Protein AF-E9PSH9-F1 (afdb_monomer_lite)

InterPro domains:
  IPR027197 Equilibrative nucleobase transporter 1 [PTHR20765] (4-119)

Radius of gyration: 20.64 Å; chains: 1; bounding box: 52×28×63 Å

Foldseek 3Di:
DPDPPVVVVVVVVVVVVVLVCLLVCCLVVLVVVVVVCLVVCPPVVLVPPPPPPDDDDDPPPSPPVSVVVSVVVSVVSVVVVVVVVVVLVVCCVPPNPVVSVVVSVVVSVVVVVCVVPSD

Structure (mmCIF, N/CA/C/O backbone):
data_AF-E9PSH9-F1
#
_entry.id   AF-E9PSH9-F1
#
loop_
_atom_site.group_PDB
_atom_site.id
_atom_site.type_symbol
_atom_site.label_atom_id
_atom_site.label_alt_id
_atom_site.label_comp_id
_atom_site.label_asym_id
_atom_site.label_entity_id
_atom_site.label_seq_id
_atom_site.pdbx_PDB_ins_code
_atom_site.Cartn_x
_atom_site.Cartn_y
_atom_site.Cartn_z
_atom_site.occupancy
_atom_site.B_iso_or_equiv
_atom_site.auth_seq_id
_atom_site.auth_comp_id
_atom_site.auth_asym_id
_atom_site.auth_atom_id
_atom_site.pdbx_PDB_model_num
ATOM 1 N N . MET A 1 1 ? -26.196 -9.164 29.842 1.00 44.44 1 MET A N 1
ATOM 2 C CA . MET A 1 1 ? -25.888 -9.629 28.469 1.00 44.44 1 MET A CA 1
ATOM 3 C C . MET A 1 1 ? -24.386 -9.474 28.214 1.00 44.44 1 MET A C 1
ATOM 5 O O . MET A 1 1 ? -23.973 -8.525 27.568 1.00 44.44 1 MET A O 1
ATOM 9 N N . ALA A 1 2 ? -23.557 -10.349 28.793 1.00 46.88 2 ALA A N 1
ATOM 10 C CA . ALA A 1 2 ? -22.099 -10.170 28.895 1.00 46.88 2 ALA A CA 1
ATOM 11 C C . ALA A 1 2 ? -21.308 -11.360 28.307 1.00 46.88 2 ALA A C 1
ATOM 13 O O . ALA A 1 2 ? -20.332 -11.806 28.895 1.00 46.88 2 ALA A O 1
ATOM 14 N N . GLY A 1 3 ? -21.758 -11.907 27.168 1.00 51.12 3 GLY A N 1
ATOM 15 C CA . GLY A 1 3 ? -21.178 -13.125 26.571 1.00 51.12 3 GLY A CA 1
ATOM 16 C C . GLY A 1 3 ? -20.708 -13.021 25.113 1.00 51.12 3 GLY A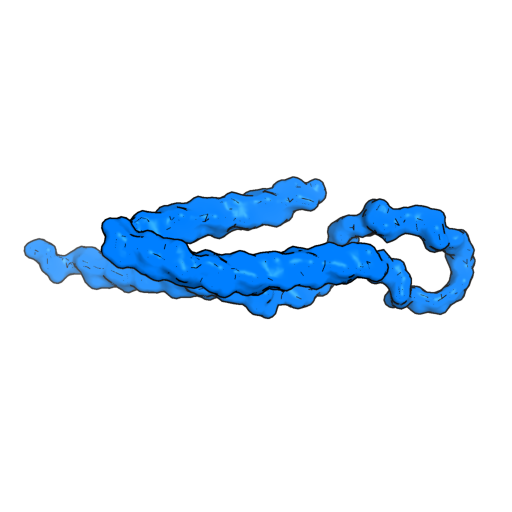 C 1
ATOM 17 O O . GLY A 1 3 ? -20.132 -13.975 24.611 1.00 51.12 3 GLY A O 1
ATOM 18 N N . GLN A 1 4 ? -20.925 -11.896 24.418 1.00 52.00 4 GLN A N 1
ATOM 19 C CA . GLN A 1 4 ? -20.646 -11.762 22.971 1.00 52.00 4 GLN A CA 1
ATOM 20 C C . GLN A 1 4 ? -19.549 -10.742 22.609 1.00 52.00 4 GLN A C 1
ATOM 22 O O . GLN A 1 4 ? -19.175 -10.637 21.445 1.00 52.00 4 GLN A O 1
ATOM 27 N N . GLY A 1 5 ? -18.995 -10.007 23.580 1.00 57.19 5 GLY A N 1
ATOM 28 C CA . GLY A 1 5 ? -18.010 -8.948 23.309 1.00 57.19 5 GLY A CA 1
ATOM 29 C C . GLY A 1 5 ? -16.591 -9.449 23.011 1.00 57.19 5 GLY A C 1
ATOM 30 O O . GLY A 1 5 ? -15.884 -8.840 22.216 1.00 57.19 5 GLY A O 1
ATOM 31 N N . LEU A 1 6 ? -16.177 -10.571 23.610 1.00 65.31 6 LEU A N 1
ATOM 32 C CA . LEU A 1 6 ? -14.823 -11.123 23.480 1.00 65.31 6 LEU A CA 1
ATOM 33 C C . LEU A 1 6 ? -14.473 -11.616 22.056 1.00 65.31 6 LEU A C 1
ATOM 35 O O . LEU A 1 6 ? -13.426 -11.209 21.554 1.00 65.31 6 LEU A O 1
ATOM 39 N N . PRO A 1 7 ? -15.311 -12.421 21.362 1.00 72.50 7 PRO A N 1
ATOM 40 C CA . PRO A 1 7 ? -14.979 -12.882 20.011 1.00 72.50 7 PRO A CA 1
ATOM 41 C C . PRO A 1 7 ? -14.947 -11.731 19.001 1.00 72.50 7 PRO A C 1
ATOM 43 O O . PRO A 1 7 ? -14.108 -11.733 18.106 1.00 72.50 7 PRO A O 1
ATOM 46 N N . LEU A 1 8 ? -15.802 -10.715 19.169 1.00 74.12 8 LEU A N 1
ATOM 47 C CA . LEU A 1 8 ? -15.816 -9.535 18.305 1.00 74.12 8 LEU A CA 1
ATOM 48 C C . LEU A 1 8 ? -14.551 -8.684 18.493 1.00 74.12 8 LEU A C 1
ATOM 50 O O . LEU A 1 8 ? -13.996 -8.195 17.511 1.00 74.12 8 LEU A O 1
ATOM 54 N N . HIS A 1 9 ? -14.070 -8.544 19.734 1.00 74.12 9 HIS A N 1
ATOM 55 C CA . HIS A 1 9 ? -12.829 -7.827 20.044 1.00 74.12 9 HIS A CA 1
ATOM 56 C C . HIS A 1 9 ? -11.602 -8.545 19.469 1.00 74.12 9 HIS A C 1
ATOM 58 O O . HIS A 1 9 ? -10.738 -7.923 18.857 1.00 74.12 9 HIS A O 1
ATOM 64 N N . VAL A 1 10 ? -11.551 -9.873 19.610 1.00 82.12 10 VAL A N 1
ATOM 65 C CA . VAL A 1 10 ? -10.491 -10.700 19.019 1.00 82.12 10 VAL A CA 1
ATOM 66 C C . VAL A 1 10 ? -10.545 -10.634 17.494 1.00 82.12 10 VAL A C 1
ATOM 68 O O . VAL A 1 10 ? -9.512 -10.442 16.861 1.00 82.12 10 VAL A O 1
ATOM 71 N N . ALA A 1 11 ? -11.734 -10.700 16.890 1.00 79.50 11 ALA A N 1
ATOM 72 C CA . ALA A 1 11 ? -11.896 -10.547 15.447 1.00 79.50 11 ALA A CA 1
ATOM 73 C C . ALA A 1 11 ? -11.435 -9.165 14.960 1.00 79.50 11 ALA A C 1
ATOM 75 O O . ALA A 1 11 ? -10.764 -9.077 13.933 1.00 79.50 11 ALA A O 1
ATOM 76 N N . THR A 1 12 ? -11.727 -8.088 15.700 1.00 79.19 12 THR A N 1
ATOM 77 C CA . THR A 1 12 ? -11.253 -6.735 15.353 1.00 79.19 12 THR A CA 1
ATOM 78 C C . THR A 1 12 ? -9.743 -6.580 15.512 1.00 79.19 12 THR A C 1
ATOM 80 O O . THR A 1 12 ? -9.145 -5.866 14.707 1.00 79.19 12 THR A O 1
ATOM 83 N N . LEU A 1 13 ? -9.122 -7.252 16.487 1.00 81.06 13 LEU A N 1
ATOM 84 C CA . LEU A 1 13 ? -7.665 -7.289 16.638 1.00 81.06 13 LEU A CA 1
ATOM 85 C C . LEU A 1 13 ? -6.997 -8.083 15.512 1.00 81.06 13 LEU A C 1
ATOM 87 O O . LEU A 1 13 ? -6.066 -7.581 14.894 1.00 81.06 13 LEU A O 1
ATOM 91 N N . LEU A 1 14 ? -7.497 -9.283 15.205 1.00 82.44 14 LEU A N 1
ATOM 92 C CA . LEU A 1 14 ? -6.956 -10.140 14.145 1.00 82.44 14 LEU A CA 1
ATOM 93 C C . LEU A 1 14 ? -7.036 -9.469 12.776 1.00 82.44 14 LEU A C 1
ATOM 95 O O . LEU A 1 14 ? -6.068 -9.483 12.023 1.00 82.44 14 LEU A O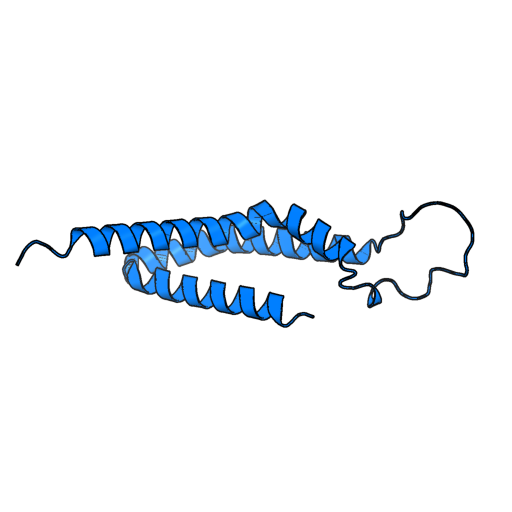 1
ATOM 99 N N . THR A 1 15 ? -8.172 -8.845 12.472 1.00 79.75 15 THR A N 1
ATOM 100 C CA . THR A 1 15 ? -8.343 -8.095 11.222 1.00 79.75 15 THR A CA 1
ATOM 101 C C . THR A 1 15 ? -7.390 -6.901 11.153 1.00 79.75 15 THR A C 1
ATOM 103 O O . THR A 1 15 ? -6.746 -6.731 10.128 1.00 79.75 15 THR A O 1
ATOM 106 N N . GLY A 1 16 ? -7.193 -6.153 12.246 1.00 77.75 16 GLY A N 1
ATOM 107 C CA . GLY A 1 16 ? -6.214 -5.058 12.280 1.00 77.75 16 GLY A CA 1
ATOM 108 C C . GLY A 1 16 ? -4.768 -5.535 12.108 1.00 77.75 16 GLY A C 1
ATOM 109 O O . GLY A 1 16 ? -3.975 -4.895 11.426 1.00 77.75 16 GLY A O 1
ATOM 110 N N . LEU A 1 17 ? -4.430 -6.692 12.681 1.00 81.38 17 LEU A N 1
ATOM 111 C CA . LEU A 1 17 ? -3.102 -7.291 12.568 1.00 81.38 17 LEU A CA 1
ATOM 112 C C . LEU A 1 17 ? -2.827 -7.776 11.137 1.00 81.38 17 LEU A C 1
ATOM 114 O O . LEU A 1 17 ? -1.739 -7.550 10.613 1.00 81.38 17 LEU A O 1
ATOM 118 N N . LEU A 1 18 ? -3.831 -8.374 10.487 1.00 80.19 18 LEU A N 1
ATOM 119 C CA . LEU A 1 18 ? -3.792 -8.740 9.068 1.00 80.19 18 LEU A CA 1
ATOM 120 C C . LEU A 1 18 ? -3.661 -7.515 8.159 1.00 80.19 18 LEU A C 1
ATOM 122 O O . LEU A 1 18 ? -2.872 -7.549 7.221 1.00 80.19 18 LEU A O 1
ATOM 126 N N . GLU A 1 19 ? -4.381 -6.429 8.448 1.00 73.50 19 GLU A N 1
ATOM 127 C CA . GLU A 1 19 ? -4.258 -5.166 7.711 1.00 73.50 19 GLU A CA 1
ATOM 128 C C . GLU A 1 19 ? -2.828 -4.611 7.825 1.00 73.50 19 GLU A C 1
ATOM 130 O O . GLU A 1 19 ? -2.189 -4.333 6.810 1.00 73.50 19 GLU A O 1
ATOM 135 N N . CYS A 1 20 ? -2.273 -4.537 9.041 1.00 76.62 20 CYS A N 1
ATOM 136 C CA . CYS A 1 20 ? -0.887 -4.115 9.271 1.00 76.62 20 CYS A CA 1
ATOM 137 C C . CYS A 1 20 ? 0.130 -5.000 8.537 1.00 76.62 20 CYS A C 1
ATOM 139 O O . CYS A 1 20 ? 1.055 -4.482 7.909 1.00 76.62 20 CYS A O 1
ATOM 141 N N . LEU A 1 21 ? -0.047 -6.324 8.594 1.00 81.50 21 LEU A N 1
ATOM 142 C CA . LEU A 1 21 ? 0.796 -7.282 7.881 1.00 81.50 21 LEU A CA 1
ATOM 143 C C . LEU A 1 21 ? 0.686 -7.122 6.364 1.00 81.50 21 LEU A C 1
ATOM 145 O O . LEU A 1 21 ? 1.694 -7.247 5.681 1.00 81.50 21 LEU A O 1
ATOM 149 N N . GLY A 1 22 ? -0.499 -6.814 5.836 1.00 75.62 22 GLY A N 1
ATOM 150 C CA . GLY A 1 22 ? -0.710 -6.560 4.413 1.00 75.62 22 GLY A CA 1
ATOM 151 C C . GLY A 1 22 ? 0.039 -5.319 3.930 1.00 75.62 22 GLY A C 1
ATOM 152 O O . GLY A 1 22 ? 0.789 -5.399 2.959 1.00 75.62 22 GLY A O 1
ATOM 153 N N . PHE A 1 23 ? -0.098 -4.185 4.624 1.00 72.00 23 PHE A N 1
ATOM 154 C CA . PHE A 1 23 ? 0.590 -2.945 4.236 1.00 72.00 23 PHE A CA 1
ATOM 155 C C . PHE A 1 23 ? 2.108 -3.047 4.372 1.00 72.00 23 PHE A C 1
ATOM 157 O O . PHE A 1 23 ? 2.842 -2.695 3.447 1.00 72.00 23 PHE A O 1
ATOM 164 N N . ALA A 1 24 ? 2.584 -3.560 5.509 1.00 75.81 24 ALA A N 1
ATOM 165 C CA . ALA A 1 24 ? 4.010 -3.750 5.735 1.00 75.81 24 ALA A CA 1
ATOM 166 C C . ALA A 1 24 ? 4.576 -4.818 4.789 1.00 75.81 24 ALA A C 1
ATOM 168 O O . ALA A 1 24 ? 5.630 -4.623 4.190 1.00 75.81 24 ALA A O 1
ATOM 169 N N . GLY A 1 25 ? 3.857 -5.925 4.604 1.00 80.50 25 GLY A N 1
ATOM 170 C CA . GLY A 1 25 ? 4.265 -7.043 3.760 1.00 80.50 25 GLY A CA 1
ATOM 171 C C . GLY A 1 25 ? 4.425 -6.663 2.292 1.00 80.50 25 GLY A C 1
ATOM 172 O O . GLY A 1 25 ? 5.369 -7.123 1.662 1.00 80.50 25 GLY A O 1
ATOM 173 N N . VAL A 1 26 ? 3.581 -5.780 1.752 1.00 76.69 26 VAL A N 1
ATOM 174 C CA . VAL A 1 26 ? 3.721 -5.307 0.363 1.00 76.69 26 VAL A CA 1
ATOM 175 C C . VAL A 1 26 ? 4.926 -4.376 0.200 1.00 76.69 26 VAL A C 1
ATOM 177 O O . VAL A 1 26 ? 5.663 -4.513 -0.771 1.00 76.69 26 VAL A O 1
ATOM 180 N N . LEU A 1 27 ? 5.176 -3.469 1.152 1.00 73.81 27 LEU A N 1
ATOM 181 C CA . LEU A 1 27 ? 6.331 -2.561 1.100 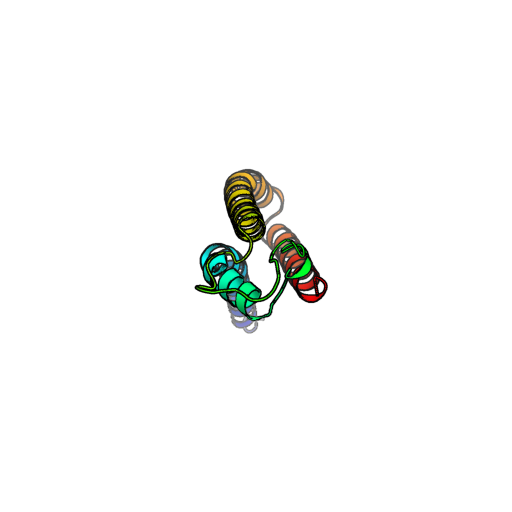1.00 73.81 27 LEU A CA 1
ATOM 182 C C . LEU A 1 27 ? 7.662 -3.302 1.294 1.00 73.81 27 LEU A C 1
ATOM 184 O O . LEU A 1 27 ? 8.584 -3.137 0.498 1.00 73.81 27 LEU A O 1
ATOM 188 N N . PHE A 1 28 ? 7.767 -4.135 2.333 1.00 78.12 28 PHE A N 1
ATOM 189 C CA . PHE A 1 28 ? 8.993 -4.880 2.638 1.00 78.12 28 PHE A CA 1
ATOM 190 C C . PHE A 1 28 ? 9.190 -6.102 1.729 1.00 78.12 28 PHE A C 1
ATOM 192 O O . PHE A 1 28 ? 10.324 -6.500 1.477 1.00 78.12 28 PHE A O 1
ATOM 199 N N . GLY A 1 29 ? 8.105 -6.688 1.215 1.00 81.19 29 GLY A N 1
ATOM 200 C CA . GLY A 1 29 ? 8.118 -7.812 0.275 1.00 81.19 29 GLY A CA 1
ATOM 201 C C . GLY A 1 29 ? 8.204 -7.406 -1.199 1.00 81.19 29 GLY A C 1
ATOM 202 O O . GLY A 1 29 ? 8.386 -8.277 -2.051 1.00 81.19 29 GLY A O 1
ATOM 203 N N . TRP A 1 30 ? 8.141 -6.106 -1.513 1.00 81.94 30 TRP A N 1
ATOM 204 C CA . TRP A 1 30 ? 8.303 -5.554 -2.863 1.00 81.94 30 TRP A CA 1
ATOM 205 C C . TRP A 1 30 ? 9.469 -6.153 -3.673 1.00 81.94 30 TRP A C 1
ATOM 207 O O . TRP A 1 30 ? 9.225 -6.570 -4.806 1.00 81.94 30 TRP A O 1
ATOM 217 N N . PRO A 1 31 ? 10.708 -6.290 -3.144 1.00 77.06 31 PRO A N 1
ATOM 218 C CA . PRO A 1 31 ? 11.811 -6.871 -3.918 1.00 77.06 31 PRO A CA 1
ATOM 219 C C . PRO A 1 31 ? 11.552 -8.319 -4.360 1.00 77.06 31 PRO A C 1
ATOM 221 O O . PRO A 1 31 ? 12.020 -8.724 -5.421 1.00 77.06 31 PRO A O 1
ATOM 224 N N . SER A 1 32 ? 10.780 -9.093 -3.587 1.00 78.75 32 SER A N 1
ATOM 225 C CA . SER A 1 32 ? 10.383 -10.455 -3.976 1.00 78.75 32 SER A CA 1
ATOM 226 C C . SER A 1 32 ? 9.276 -10.447 -5.035 1.00 78.75 32 SER A C 1
ATOM 228 O O . SER A 1 32 ? 9.303 -11.271 -5.945 1.00 78.75 32 SER A O 1
ATOM 230 N N . LEU A 1 33 ? 8.334 -9.497 -4.964 1.00 71.69 33 LEU A N 1
ATOM 231 C CA . LEU A 1 33 ? 7.273 -9.339 -5.968 1.00 71.69 33 LEU A CA 1
ATOM 232 C C . LEU A 1 33 ? 7.836 -8.939 -7.339 1.00 71.69 33 LEU A C 1
ATOM 234 O O . LEU A 1 33 ? 7.441 -9.500 -8.355 1.00 71.69 33 LEU A O 1
ATOM 238 N N . VAL A 1 34 ? 8.800 -8.013 -7.366 1.00 70.44 34 VAL A N 1
ATOM 239 C CA . VAL A 1 34 ? 9.476 -7.574 -8.599 1.00 70.44 34 VAL A CA 1
ATOM 240 C C . VAL A 1 34 ? 10.221 -8.725 -9.272 1.00 70.44 34 VAL A C 1
ATOM 242 O O . VAL A 1 34 ? 10.209 -8.834 -10.495 1.00 70.44 34 VAL A O 1
ATOM 245 N N . PHE A 1 35 ? 10.824 -9.623 -8.489 1.00 66.81 35 PHE A N 1
ATOM 246 C CA . PHE A 1 35 ? 11.466 -10.822 -9.025 1.00 66.81 35 PHE A CA 1
ATOM 247 C C . PHE A 1 35 ? 10.463 -11.756 -9.719 1.00 66.81 35 PHE A C 1
ATOM 249 O O . PHE A 1 35 ? 10.758 -12.297 -10.782 1.00 66.81 35 PHE A O 1
ATOM 256 N N . VAL A 1 36 ? 9.259 -11.915 -9.160 1.00 70.44 36 VAL A N 1
ATOM 257 C CA . VAL A 1 36 ? 8.180 -12.689 -9.796 1.00 70.44 36 VAL A CA 1
ATOM 258 C C . VAL A 1 36 ? 7.662 -11.983 -11.051 1.00 70.44 36 VAL A C 1
ATOM 260 O O . VAL A 1 36 ? 7.531 -12.638 -12.077 1.00 70.44 36 VAL A O 1
ATOM 263 N N . PHE A 1 37 ? 7.458 -10.661 -11.024 1.00 65.69 37 PHE A N 1
ATOM 264 C CA . PHE A 1 37 ? 7.033 -9.904 -12.212 1.00 65.69 37 PHE A CA 1
ATOM 265 C C . PHE A 1 37 ? 8.050 -9.949 -13.357 1.00 65.69 37 PHE A C 1
ATOM 267 O O . PHE A 1 37 ? 7.649 -9.981 -14.517 1.00 65.69 37 PHE A O 1
ATOM 274 N N . LYS A 1 38 ? 9.354 -10.006 -13.051 1.00 60.34 38 LYS A N 1
ATOM 275 C CA . LYS A 1 38 ? 10.396 -10.247 -14.060 1.00 60.34 38 LYS A CA 1
ATOM 276 C C . LYS A 1 38 ? 10.323 -11.652 -14.664 1.00 60.34 38 LYS A C 1
ATOM 278 O O . LYS A 1 38 ? 10.552 -11.797 -15.857 1.00 60.34 38 LYS A O 1
ATOM 283 N N . ASN A 1 39 ? 9.995 -12.672 -13.867 1.00 58.62 39 ASN A N 1
ATOM 284 C CA . ASN A 1 39 ? 9.850 -14.049 -14.357 1.00 58.62 39 ASN A CA 1
ATOM 285 C C . ASN A 1 39 ? 8.548 -14.279 -15.148 1.00 58.62 39 ASN A C 1
ATOM 287 O O . ASN A 1 39 ? 8.537 -15.107 -16.052 1.00 58.62 39 ASN A O 1
ATOM 291 N N . GLU A 1 40 ? 7.475 -13.552 -14.822 1.00 60.28 40 GLU A N 1
ATOM 292 C CA . GLU A 1 40 ? 6.170 -13.576 -15.514 1.00 60.28 40 GLU A CA 1
ATOM 293 C C . GLU A 1 40 ? 6.106 -12.622 -16.723 1.00 60.28 40 GLU A C 1
ATOM 295 O O . GLU A 1 40 ? 5.042 -12.428 -17.302 1.00 60.28 40 GLU A O 1
ATOM 300 N N . ASP A 1 41 ? 7.238 -12.040 -17.140 1.00 56.75 41 ASP A N 1
ATOM 301 C CA . ASP A 1 41 ? 7.356 -11.284 -18.397 1.00 56.75 41 ASP A CA 1
ATOM 302 C C . ASP A 1 41 ? 6.569 -9.959 -18.466 1.00 56.75 41 ASP A C 1
ATOM 304 O O . ASP A 1 41 ? 6.386 -9.350 -19.524 1.00 56.75 41 ASP A O 1
ATOM 308 N N . TYR A 1 42 ? 6.138 -9.466 -17.309 1.00 49.62 42 TYR A N 1
ATOM 309 C CA . TYR A 1 42 ? 5.419 -8.210 -17.166 1.00 49.62 42 TYR A CA 1
ATOM 310 C C . TYR A 1 42 ? 6.320 -7.031 -17.575 1.00 49.62 42 TYR A C 1
ATOM 312 O O . TYR A 1 42 ? 7.345 -6.783 -16.939 1.00 49.62 42 TYR A O 1
ATOM 320 N N . PHE A 1 43 ? 5.933 -6.276 -18.613 1.00 50.88 43 PHE A N 1
ATOM 321 C CA . PHE A 1 43 ? 6.716 -5.210 -19.276 1.00 50.88 43 PHE A CA 1
ATOM 322 C C . PHE A 1 43 ? 7.822 -5.647 -20.259 1.00 50.88 43 PHE A C 1
ATOM 324 O O . PHE A 1 43 ? 8.765 -4.877 -20.481 1.00 50.88 43 PHE A O 1
ATOM 331 N N . LYS A 1 44 ? 7.709 -6.800 -20.936 1.00 51.16 44 LYS A N 1
ATOM 332 C CA . LYS A 1 44 ? 8.596 -7.087 -22.085 1.00 51.16 44 LYS A CA 1
ATOM 333 C C . LYS A 1 44 ? 8.545 -6.014 -23.187 1.00 51.16 44 LYS A C 1
ATOM 335 O O . LYS A 1 44 ? 9.563 -5.768 -23.823 1.00 51.16 44 LYS A O 1
ATOM 340 N N . ASP A 1 45 ? 7.421 -5.310 -23.345 1.00 50.25 45 ASP A N 1
ATOM 341 C CA . ASP A 1 45 ? 7.248 -4.223 -24.325 1.00 50.25 45 ASP A CA 1
ATOM 342 C C . ASP A 1 45 ? 8.127 -2.977 -24.091 1.00 50.25 45 ASP A C 1
ATOM 344 O O . ASP A 1 45 ? 8.347 -2.205 -25.022 1.00 50.25 45 ASP A O 1
ATOM 348 N N . LEU A 1 46 ? 8.660 -2.750 -22.878 1.00 50.16 46 LEU A N 1
ATOM 349 C CA . LEU A 1 46 ? 9.639 -1.667 -22.6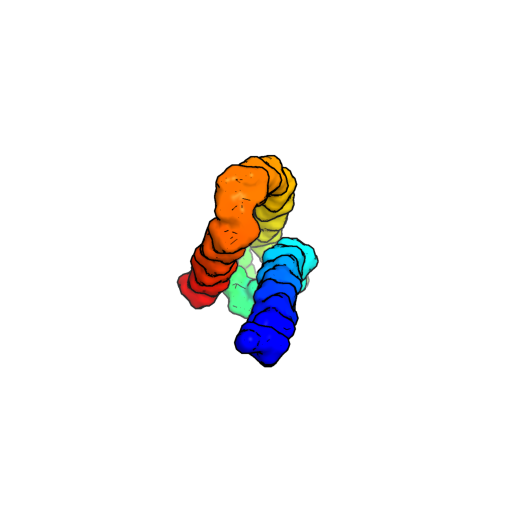56 1.00 50.16 46 LEU A CA 1
ATOM 350 C C . LEU A 1 46 ? 11.061 -2.058 -23.071 1.00 50.16 46 LEU A C 1
ATOM 352 O O . LEU A 1 46 ? 11.917 -1.180 -23.210 1.00 50.16 46 LEU A O 1
ATOM 356 N N . CYS A 1 47 ? 11.316 -3.349 -23.286 1.00 53.84 47 CYS A N 1
ATOM 357 C CA . CYS A 1 47 ? 12.530 -3.819 -23.926 1.00 53.84 47 CYS A CA 1
ATOM 358 C C . CYS A 1 47 ? 12.296 -3.736 -25.438 1.00 53.84 47 CYS A C 1
ATOM 360 O O . CYS A 1 47 ? 11.853 -4.686 -26.079 1.00 53.84 47 CYS A O 1
ATOM 362 N N . GLY A 1 48 ? 12.499 -2.541 -25.997 1.00 46.19 48 GLY A N 1
ATOM 363 C CA . GLY A 1 48 ? 12.334 -2.313 -27.429 1.00 46.19 48 GLY A CA 1
ATOM 364 C C . GLY A 1 48 ? 13.181 -3.284 -28.275 1.00 46.19 48 GLY A C 1
ATOM 365 O O . GLY A 1 48 ? 14.181 -3.817 -27.787 1.00 46.19 48 GLY A O 1
ATOM 366 N N . PRO A 1 49 ? 12.826 -3.492 -29.557 1.00 48.31 49 PRO A N 1
ATOM 367 C CA . PRO A 1 49 ? 13.533 -4.358 -30.510 1.00 48.31 49 PRO A CA 1
ATOM 368 C C . PRO A 1 49 ? 14.943 -3.860 -30.909 1.00 48.31 49 PRO A C 1
ATOM 370 O O . PRO A 1 49 ? 15.384 -4.070 -32.034 1.00 48.31 49 PRO A O 1
ATOM 373 N N . ASP A 1 50 ? 15.679 -3.229 -29.994 1.00 45.16 50 ASP A N 1
ATOM 374 C CA . ASP A 1 50 ? 17.098 -2.893 -30.150 1.00 45.16 50 ASP A CA 1
ATOM 375 C C . ASP A 1 50 ? 18.020 -4.041 -29.692 1.00 45.16 50 ASP A C 1
ATOM 377 O O . ASP A 1 50 ? 19.247 -3.946 -29.776 1.00 45.16 50 ASP A O 1
ATOM 381 N N . ALA A 1 51 ? 17.448 -5.176 -29.273 1.00 47.69 51 ALA A N 1
ATOM 382 C CA . ALA A 1 51 ? 18.143 -6.455 -29.292 1.00 47.69 51 ALA A CA 1
ATOM 383 C C . ALA A 1 51 ? 18.199 -6.956 -30.745 1.00 47.69 51 ALA A C 1
ATOM 385 O O . ALA A 1 51 ? 17.353 -7.725 -31.203 1.00 47.69 51 ALA A O 1
ATOM 386 N N . GLY A 1 52 ? 19.205 -6.474 -31.480 1.00 39.56 52 GLY A N 1
ATOM 387 C CA . GLY A 1 52 ? 19.584 -7.011 -32.783 1.00 39.56 52 GLY A CA 1
ATOM 388 C C . GLY A 1 52 ? 19.693 -8.547 -32.772 1.00 39.56 52 GLY A C 1
ATOM 389 O O . GLY A 1 52 ? 19.849 -9.168 -31.716 1.00 39.56 52 GLY A O 1
ATOM 390 N N . PRO A 1 53 ? 19.589 -9.181 -33.950 1.00 46.19 53 PRO A N 1
ATOM 391 C CA . PRO A 1 53 ? 19.349 -10.609 -34.068 1.00 46.19 53 PRO A CA 1
ATOM 392 C C . PRO A 1 53 ? 20.470 -11.414 -33.404 1.00 46.19 53 PRO A C 1
ATOM 394 O O . PRO A 1 53 ? 21.629 -11.301 -33.785 1.00 46.19 53 PRO A O 1
ATOM 397 N N . ILE A 1 54 ? 20.077 -12.236 -32.426 1.00 60.38 54 ILE A N 1
ATOM 398 C CA . ILE A 1 54 ? 20.657 -13.540 -32.071 1.00 60.38 54 ILE A CA 1
ATOM 399 C C . ILE A 1 54 ? 22.184 -13.594 -32.245 1.00 60.38 54 ILE A C 1
ATOM 401 O O . ILE A 1 54 ? 22.697 -14.090 -33.247 1.00 60.38 54 ILE A O 1
ATOM 405 N N . GLY A 1 55 ? 22.926 -13.106 -31.252 1.00 42.94 55 GLY A N 1
ATOM 406 C CA . GLY A 1 55 ? 24.382 -13.091 -31.338 1.00 42.94 55 GLY A CA 1
ATOM 407 C C . GLY A 1 55 ? 25.087 -12.908 -30.004 1.00 42.94 55 GLY A C 1
ATOM 408 O O . GLY A 1 55 ? 25.678 -11.866 -29.769 1.00 42.94 55 GLY A O 1
ATOM 409 N N . ASN A 1 56 ? 25.104 -13.979 -29.211 1.00 39.12 56 ASN A N 1
ATOM 410 C CA . ASN A 1 56 ? 26.061 -14.260 -28.138 1.00 39.12 56 ASN A CA 1
ATOM 411 C C . ASN A 1 56 ? 25.960 -13.489 -26.810 1.00 39.12 56 ASN A C 1
ATOM 413 O O . ASN A 1 56 ? 26.150 -12.285 -26.718 1.00 39.12 56 ASN A O 1
ATOM 417 N N . ALA A 1 57 ? 25.867 -14.318 -25.766 1.00 42.25 57 ALA A N 1
ATOM 418 C CA . ALA A 1 57 ? 26.258 -14.081 -24.383 1.00 42.25 57 ALA A CA 1
ATOM 419 C C . ALA A 1 57 ? 25.355 -13.164 -23.537 1.00 42.25 57 ALA A C 1
ATOM 421 O O . ALA A 1 57 ? 25.431 -11.944 -23.574 1.00 42.25 57 ALA A O 1
ATOM 422 N N . THR A 1 58 ? 24.648 -13.834 -22.622 1.00 38.53 58 THR A N 1
ATOM 423 C CA . THR A 1 58 ? 24.137 -13.352 -21.327 1.00 38.53 58 THR A CA 1
ATOM 424 C C . THR A 1 58 ? 22.859 -12.511 -21.343 1.00 38.53 58 THR A C 1
ATOM 426 O O . THR A 1 58 ? 22.814 -11.402 -21.863 1.00 38.53 58 THR A O 1
ATOM 429 N N . GLY A 1 59 ? 21.822 -13.036 -20.681 1.00 46.91 59 GLY A N 1
ATOM 430 C CA . GLY A 1 59 ? 20.667 -12.280 -20.191 1.00 46.91 59 GLY A CA 1
ATOM 431 C C . GLY A 1 59 ? 21.097 -11.268 -19.127 1.00 46.91 59 GLY A C 1
ATOM 432 O O . GLY A 1 59 ? 20.915 -11.481 -17.937 1.00 46.91 59 GLY A O 1
ATOM 433 N N . GLN A 1 60 ? 21.772 -10.211 -19.576 1.00 43.09 60 GLN A N 1
ATOM 434 C CA . GLN A 1 60 ? 22.326 -9.124 -18.760 1.00 43.09 60 GLN A CA 1
ATOM 435 C C . GLN A 1 60 ? 21.807 -7.751 -19.237 1.00 43.09 60 GLN A C 1
ATOM 437 O O . GLN A 1 60 ? 22.233 -6.707 -18.750 1.00 43.09 60 GLN A O 1
ATOM 442 N N . ALA A 1 61 ? 20.888 -7.743 -20.205 1.00 45.84 61 ALA A N 1
ATOM 443 C CA . ALA A 1 61 ? 20.203 -6.558 -20.708 1.00 45.84 61 ALA A CA 1
ATOM 444 C C . ALA A 1 61 ? 18.684 -6.681 -20.517 1.00 45.84 61 ALA A C 1
ATOM 446 O O . ALA A 1 61 ? 17.918 -6.154 -21.319 1.00 45.84 61 ALA A O 1
ATOM 447 N N . ASP A 1 62 ? 18.253 -7.364 -19.449 1.00 50.75 62 ASP A N 1
ATOM 448 C CA . ASP A 1 62 ? 16.910 -7.247 -18.878 1.00 50.75 62 ASP A CA 1
ATOM 449 C C . ASP A 1 62 ? 16.687 -5.788 -18.450 1.00 50.75 62 ASP A C 1
ATOM 451 O O . ASP A 1 62 ? 16.938 -5.374 -17.324 1.00 50.75 62 ASP A O 1
ATOM 455 N N . CYS A 1 63 ? 16.343 -4.983 -19.452 1.00 58.88 63 CYS A N 1
ATOM 456 C CA . CYS A 1 63 ? 15.717 -3.677 -19.426 1.00 58.88 63 CYS A CA 1
ATOM 457 C C . CYS A 1 63 ? 16.071 -2.794 -18.211 1.00 58.88 63 CYS A C 1
ATOM 459 O O . CYS A 1 63 ? 15.278 -2.638 -17.288 1.00 58.88 63 CYS A O 1
ATOM 461 N N . LYS A 1 64 ? 17.226 -2.111 -18.244 1.00 62.16 64 LYS A N 1
ATOM 462 C CA . LYS A 1 64 ? 17.646 -1.121 -17.223 1.00 62.16 64 LYS A CA 1
ATOM 463 C C . LYS A 1 64 ? 16.543 -0.100 -16.872 1.00 62.16 64 LYS A C 1
ATOM 465 O O . LYS A 1 64 ? 16.437 0.331 -15.727 1.00 62.16 64 LYS A O 1
ATOM 470 N N . ALA A 1 65 ? 15.699 0.252 -17.846 1.00 63.25 65 ALA A N 1
ATOM 471 C CA . ALA A 1 65 ? 14.545 1.128 -17.649 1.00 63.25 65 ALA A CA 1
ATOM 472 C C . ALA A 1 65 ? 13.456 0.512 -16.745 1.00 63.25 65 ALA A C 1
ATOM 474 O O . ALA A 1 65 ? 12.792 1.239 -16.013 1.00 63.25 65 ALA A O 1
ATOM 475 N N . GLN A 1 66 ? 13.278 -0.811 -16.758 1.00 60.94 66 GLN A N 1
ATOM 476 C CA . GLN A 1 66 ? 12.324 -1.532 -15.911 1.00 60.94 66 GLN A CA 1
ATOM 477 C C . GLN A 1 66 ? 12.763 -1.491 -14.437 1.00 60.94 66 GLN A C 1
ATOM 479 O O . GLN A 1 66 ? 11.967 -1.146 -13.563 1.00 60.94 66 GLN A O 1
ATOM 484 N N . ASP A 1 67 ? 14.050 -1.733 -14.164 1.00 70.75 67 ASP A N 1
ATOM 485 C CA . ASP A 1 67 ? 14.621 -1.624 -12.813 1.00 70.75 67 ASP A CA 1
ATOM 486 C C . ASP A 1 67 ? 14.574 -0.194 -12.263 1.00 70.75 67 ASP A C 1
ATOM 488 O O . ASP A 1 67 ? 14.300 0.016 -11.078 1.00 70.75 67 ASP A O 1
ATOM 492 N N . GLU A 1 68 ? 14.766 0.808 -13.125 1.00 76.19 68 GLU A N 1
ATOM 493 C CA . GLU A 1 68 ? 14.625 2.215 -12.749 1.00 76.19 68 GLU A CA 1
ATOM 494 C C . GLU A 1 68 ? 13.186 2.536 -12.315 1.00 76.19 68 GLU A C 1
ATOM 496 O O . GLU A 1 68 ? 12.975 3.166 -11.277 1.00 76.19 68 GLU A O 1
ATOM 501 N N . ARG A 1 69 ? 12.173 2.031 -13.035 1.00 74.56 69 ARG A N 1
ATOM 502 C CA . ARG A 1 69 ? 10.762 2.198 -12.649 1.00 74.56 69 ARG A CA 1
ATOM 503 C C . ARG A 1 69 ? 10.425 1.475 -11.346 1.00 74.56 69 ARG A C 1
ATOM 505 O O . ARG A 1 69 ? 9.763 2.070 -10.496 1.00 74.56 69 ARG A O 1
ATOM 512 N N . PHE A 1 70 ? 10.901 0.247 -11.139 1.00 78.88 70 PHE A N 1
ATOM 513 C CA . PHE A 1 70 ? 10.661 -0.482 -9.888 1.00 78.88 70 PHE A CA 1
ATOM 514 C C . PHE A 1 70 ? 11.307 0.192 -8.672 1.00 78.88 70 PHE A C 1
ATOM 516 O O . PHE A 1 70 ? 10.687 0.252 -7.605 1.00 78.88 70 PHE A O 1
ATOM 523 N N . SER A 1 71 ? 12.507 0.753 -8.839 1.00 82.56 71 SER A N 1
ATOM 524 C CA . SER A 1 71 ? 13.173 1.558 -7.812 1.00 82.56 71 SER A CA 1
ATOM 525 C C . SER A 1 71 ? 12.402 2.846 -7.504 1.00 82.56 71 SER A C 1
ATOM 527 O O . SER A 1 71 ? 12.226 3.197 -6.335 1.00 82.56 71 SER A O 1
ATOM 529 N N . LEU A 1 72 ? 11.858 3.523 -8.524 1.00 82.19 72 LEU A N 1
ATOM 530 C CA . LEU A 1 72 ? 11.026 4.715 -8.330 1.00 82.19 72 LEU A CA 1
ATOM 531 C C . LEU A 1 72 ? 9.735 4.399 -7.567 1.00 82.19 72 LEU A C 1
ATOM 533 O O . LEU A 1 72 ? 9.382 5.152 -6.662 1.00 82.19 72 LEU A O 1
ATOM 537 N N . ILE A 1 73 ? 9.061 3.286 -7.876 1.00 84.25 73 ILE A N 1
ATOM 538 C CA . ILE A 1 73 ? 7.846 2.858 -7.162 1.00 84.25 73 ILE A CA 1
ATOM 539 C C . ILE A 1 73 ? 8.162 2.568 -5.691 1.00 84.25 73 ILE A C 1
ATOM 541 O O . ILE A 1 73 ? 7.469 3.071 -4.806 1.00 84.25 73 ILE A O 1
ATOM 545 N N . PHE A 1 74 ? 9.236 1.823 -5.415 1.00 82.81 74 PHE A N 1
ATOM 546 C CA . PHE A 1 74 ? 9.672 1.540 -4.046 1.00 82.81 74 PHE A CA 1
ATOM 547 C C . PHE A 1 74 ? 10.025 2.818 -3.274 1.00 82.81 74 PHE A C 1
ATOM 549 O O . PHE A 1 74 ? 9.614 3.003 -2.125 1.00 82.81 74 PHE A O 1
ATOM 556 N N . THR A 1 75 ? 10.769 3.720 -3.915 1.00 85.56 75 THR A N 1
ATOM 557 C CA . THR A 1 75 ? 11.205 4.981 -3.311 1.00 85.56 75 THR A CA 1
ATOM 558 C C . THR A 1 75 ? 10.008 5.885 -3.021 1.00 85.56 75 THR A C 1
ATOM 560 O O . THR A 1 75 ? 9.864 6.366 -1.899 1.00 85.56 75 THR A O 1
ATOM 563 N N . LEU A 1 76 ? 9.099 6.057 -3.987 1.00 87.25 76 LEU A N 1
ATOM 564 C CA . LEU A 1 76 ? 7.866 6.825 -3.818 1.00 87.25 76 LEU A CA 1
ATOM 565 C C . LEU A 1 76 ? 6.984 6.224 -2.719 1.00 87.25 76 LEU A C 1
ATOM 567 O O . LEU A 1 76 ? 6.509 6.960 -1.860 1.00 87.25 76 LEU A O 1
ATOM 571 N N . GLY A 1 77 ? 6.821 4.898 -2.699 1.00 83.31 77 GLY A N 1
ATOM 572 C CA . GLY A 1 77 ? 6.091 4.190 -1.649 1.00 83.31 77 GLY A CA 1
ATOM 573 C C . GLY A 1 77 ? 6.693 4.427 -0.263 1.00 83.31 77 GLY A C 1
ATOM 574 O O . GLY A 1 77 ? 5.973 4.758 0.678 1.00 83.31 77 GLY A O 1
ATOM 575 N N . SER A 1 78 ? 8.021 4.359 -0.142 1.00 83.50 78 SER A N 1
ATOM 576 C CA . SER A 1 78 ? 8.737 4.617 1.115 1.00 83.50 78 SER A CA 1
ATOM 577 C C . SER A 1 78 ? 8.597 6.070 1.579 1.00 83.50 78 SER A C 1
ATOM 579 O O . SER A 1 78 ? 8.362 6.323 2.763 1.00 83.50 78 SER A O 1
ATOM 581 N N . PHE A 1 79 ? 8.684 7.037 0.662 1.00 85.31 79 PHE A N 1
ATOM 582 C CA . PHE A 1 79 ? 8.451 8.450 0.972 1.00 85.31 79 PHE A CA 1
ATOM 583 C C . PHE A 1 79 ? 7.004 8.715 1.389 1.00 85.31 79 PHE A C 1
ATOM 585 O O . PHE A 1 79 ? 6.771 9.388 2.393 1.00 85.31 79 PHE A O 1
ATOM 592 N N . MET A 1 80 ? 6.035 8.161 0.657 1.00 81.88 80 MET A N 1
ATOM 593 C CA . MET A 1 80 ? 4.617 8.314 0.972 1.00 81.88 80 MET A CA 1
ATOM 594 C C . MET A 1 80 ? 4.257 7.679 2.309 1.00 81.88 80 MET A C 1
ATOM 596 O O . MET A 1 80 ? 3.517 8.296 3.063 1.00 81.88 80 MET A O 1
ATOM 600 N N . ASN A 1 81 ? 4.827 6.521 2.652 1.00 80.12 81 ASN A N 1
ATOM 601 C CA . ASN A 1 81 ? 4.622 5.892 3.956 1.00 80.12 81 ASN A CA 1
ATOM 602 C C . ASN A 1 81 ? 5.107 6.799 5.102 1.00 80.12 81 ASN A C 1
ATOM 604 O O . ASN A 1 81 ? 4.374 7.046 6.057 1.00 80.12 81 ASN A O 1
ATOM 608 N N . ASN A 1 82 ? 6.303 7.385 4.970 1.00 82.06 82 ASN A N 1
ATOM 609 C CA . ASN A 1 82 ? 6.821 8.335 5.957 1.00 82.06 82 ASN A CA 1
ATOM 610 C C . ASN A 1 82 ? 5.943 9.593 6.053 1.00 82.06 82 ASN A C 1
ATOM 612 O O . ASN A 1 82 ? 5.580 10.000 7.158 1.00 82.06 82 ASN A O 1
ATOM 616 N N . PHE A 1 83 ? 5.544 10.170 4.915 1.00 83.94 83 PHE A N 1
ATOM 617 C CA . PHE A 1 83 ? 4.698 11.363 4.878 1.00 83.94 83 PHE A CA 1
ATOM 618 C C . PHE A 1 83 ? 3.295 11.105 5.431 1.00 83.94 83 PHE A C 1
ATOM 620 O O . PHE A 1 83 ? 2.776 11.946 6.156 1.00 83.94 83 PHE A O 1
ATOM 627 N N . MET A 1 84 ? 2.700 9.941 5.146 1.00 78.56 84 MET A N 1
ATOM 628 C CA . MET A 1 84 ? 1.369 9.546 5.614 1.00 78.56 84 MET A CA 1
ATOM 629 C C . MET A 1 84 ? 1.310 9.301 7.120 1.00 78.56 84 MET A C 1
ATOM 631 O O . MET A 1 84 ? 0.224 9.407 7.686 1.00 78.56 84 MET A O 1
ATOM 635 N N . THR A 1 85 ? 2.436 9.076 7.799 1.00 78.25 85 THR A N 1
ATOM 636 C CA . THR A 1 85 ? 2.478 8.957 9.268 1.00 78.25 85 THR A CA 1
ATOM 637 C C . THR A 1 85 ? 1.896 10.196 9.960 1.00 78.25 85 THR A C 1
ATOM 639 O O . THR A 1 85 ? 1.147 10.075 10.928 1.00 78.25 85 THR A O 1
ATOM 642 N N . PHE A 1 86 ? 2.173 11.392 9.431 1.00 77.31 86 PHE A N 1
ATOM 643 C CA . PHE A 1 86 ? 1.693 12.659 9.988 1.00 77.31 86 PHE A CA 1
ATOM 644 C C . PHE A 1 86 ? 0.164 12.861 9.857 1.00 77.31 86 PHE A C 1
ATOM 646 O O . PHE A 1 86 ? -0.501 13.032 10.882 1.00 77.31 86 PHE A O 1
ATOM 653 N N . PRO A 1 87 ? -0.448 12.790 8.656 1.00 78.25 87 PRO A N 1
ATOM 654 C CA . PRO A 1 87 ? -1.895 12.874 8.507 1.00 78.25 87 PRO A CA 1
ATOM 655 C C . PRO A 1 87 ? -2.609 11.683 9.149 1.00 78.25 87 PRO A C 1
ATOM 657 O O . PRO A 1 87 ? -3.693 11.867 9.692 1.00 78.25 87 PRO A O 1
ATOM 660 N N . THR A 1 88 ? -2.006 10.491 9.172 1.00 72.50 88 THR A N 1
ATOM 661 C CA . THR A 1 88 ? -2.583 9.335 9.874 1.00 72.50 88 THR A CA 1
ATOM 662 C C . THR A 1 88 ? -2.664 9.603 11.377 1.00 72.50 88 THR A C 1
ATOM 664 O O . THR A 1 88 ? -3.718 9.386 11.969 1.00 72.50 88 THR A O 1
ATOM 667 N N . GLY A 1 89 ? -1.616 10.173 11.983 1.00 78.56 89 GLY A N 1
ATOM 668 C CA . GLY A 1 89 ? -1.640 10.621 13.379 1.00 78.56 89 GLY A CA 1
ATOM 669 C C . GLY A 1 89 ? -2.733 11.660 13.658 1.00 78.56 89 GLY A C 1
ATOM 670 O O . GLY A 1 89 ? -3.476 11.525 14.627 1.00 78.56 89 GLY A O 1
ATOM 671 N N . TYR A 1 90 ? -2.904 12.640 12.766 1.00 78.38 90 TYR A N 1
ATOM 672 C CA . TYR A 1 90 ? -3.973 13.641 12.876 1.00 78.38 90 TYR A CA 1
ATOM 673 C C . TYR A 1 90 ? -5.384 13.032 12.752 1.00 78.38 90 TYR A C 1
ATOM 675 O O . TYR A 1 90 ? -6.299 13.389 13.497 1.00 78.38 90 TYR A O 1
ATOM 683 N N . ILE A 1 91 ? -5.572 12.084 11.831 1.00 78.56 91 ILE A N 1
ATOM 684 C CA . ILE A 1 91 ? -6.844 11.376 11.633 1.00 78.56 91 ILE A CA 1
ATOM 685 C C . ILE A 1 91 ? -7.187 10.522 12.859 1.00 78.56 91 ILE A C 1
ATOM 687 O O . ILE A 1 91 ? -8.347 10.506 13.278 1.00 78.56 91 ILE A O 1
ATOM 691 N N . PHE A 1 92 ? -6.199 9.852 13.460 1.00 70.25 92 PHE A N 1
ATOM 692 C CA . PHE A 1 92 ? -6.402 9.064 14.678 1.00 70.25 92 PHE A CA 1
ATOM 693 C C . PHE A 1 92 ? -6.842 9.922 15.868 1.00 70.25 92 PHE A C 1
ATOM 695 O O . PHE A 1 92 ? -7.707 9.482 16.628 1.00 70.25 92 PHE A O 1
ATOM 702 N N . ASP A 1 93 ? -6.313 11.141 15.990 1.00 75.12 93 ASP A N 1
ATOM 703 C CA . ASP A 1 93 ? -6.685 12.079 17.053 1.00 75.12 93 ASP A CA 1
ATOM 704 C C . ASP A 1 93 ? -8.136 12.577 16.896 1.00 75.12 93 ASP A C 1
ATOM 706 O O . ASP A 1 93 ? -8.906 12.625 17.857 1.00 75.12 93 ASP A O 1
ATOM 710 N N . ARG A 1 94 ? -8.566 12.867 15.658 1.00 74.81 94 ARG A N 1
ATOM 711 C CA . ARG A 1 94 ? -9.856 13.529 15.404 1.00 74.81 94 ARG A CA 1
ATOM 712 C C . ARG A 1 94 ? -11.037 12.586 15.141 1.00 74.81 94 ARG A C 1
ATOM 714 O O . ARG A 1 94 ? -12.162 12.919 15.513 1.00 74.81 94 ARG A O 1
ATOM 721 N N . PHE A 1 95 ? -10.823 11.437 14.496 1.00 65.56 95 PHE A N 1
ATOM 722 C CA . PHE A 1 95 ? -11.907 10.634 13.898 1.00 65.56 95 PHE A CA 1
ATOM 723 C C . PHE A 1 95 ? -12.121 9.242 14.510 1.00 65.56 95 PHE A C 1
ATOM 725 O O . PHE A 1 95 ? -13.003 8.509 14.055 1.00 65.56 95 PHE A O 1
ATOM 732 N N . LYS A 1 96 ? -11.395 8.898 15.585 1.00 72.06 96 LYS A N 1
ATOM 733 C CA . LYS A 1 96 ? -11.392 7.563 16.215 1.00 72.06 96 LYS A CA 1
ATOM 734 C C . LYS A 1 96 ? -10.901 6.454 15.263 1.00 72.06 96 LYS A C 1
ATOM 736 O O . LYS A 1 96 ? -10.804 6.603 14.047 1.00 72.06 96 LYS A O 1
ATOM 741 N N . THR A 1 97 ? -10.589 5.296 15.836 1.00 71.81 97 THR A N 1
ATOM 742 C CA . THR A 1 97 ? -9.945 4.159 15.155 1.00 71.81 97 THR A CA 1
ATOM 743 C C . THR A 1 97 ? -10.751 3.564 13.993 1.00 71.81 97 THR A C 1
ATOM 745 O O . THR A 1 97 ? -10.163 3.011 13.069 1.00 71.81 97 THR A O 1
ATOM 748 N N . THR A 1 98 ? -12.079 3.691 13.977 1.00 74.62 98 THR A N 1
ATOM 749 C CA . THR A 1 98 ? -12.946 3.130 12.923 1.00 74.62 98 THR A CA 1
ATOM 750 C C . THR A 1 98 ? -12.785 3.803 11.561 1.00 74.62 98 THR A C 1
ATOM 752 O O . THR A 1 98 ? -12.817 3.115 10.545 1.00 74.62 98 THR A O 1
ATOM 755 N N . VAL A 1 99 ? -12.592 5.125 11.514 1.00 76.94 99 VAL A N 1
ATOM 756 C CA . VAL A 1 99 ? -12.452 5.850 10.236 1.00 76.94 99 VAL A CA 1
ATOM 757 C C . VAL A 1 99 ? -11.109 5.537 9.582 1.00 76.94 99 VAL A C 1
ATOM 759 O O . VAL A 1 99 ? -11.059 5.279 8.382 1.00 76.94 99 VAL A O 1
ATOM 762 N N . ALA A 1 100 ? -10.038 5.459 10.379 1.00 77.94 100 ALA A N 1
ATOM 763 C CA . ALA A 1 100 ? -8.723 5.044 9.897 1.00 77.94 100 ALA A CA 1
ATOM 764 C C . ALA A 1 100 ? -8.764 3.643 9.260 1.00 77.94 100 ALA A C 1
ATOM 766 O O . ALA A 1 100 ? -8.178 3.431 8.200 1.00 77.94 100 ALA A O 1
ATOM 767 N N . ARG A 1 101 ? -9.528 2.711 9.851 1.00 75.94 101 ARG A N 1
ATOM 768 C CA . ARG A 1 101 ? -9.718 1.365 9.288 1.00 75.94 101 ARG A CA 1
ATOM 769 C C . ARG A 1 101 ? -10.469 1.370 7.960 1.00 75.94 101 ARG A C 1
ATOM 771 O O . ARG A 1 101 ? -10.056 0.684 7.037 1.00 75.94 101 ARG A O 1
ATOM 778 N N . LEU A 1 102 ? -11.527 2.168 7.813 1.00 80.06 102 LEU A N 1
ATOM 779 C CA . LEU A 1 102 ? -12.245 2.263 6.533 1.00 80.06 102 LEU A CA 1
ATOM 780 C C . LEU A 1 102 ? -11.358 2.808 5.404 1.00 80.06 102 LEU A C 1
ATOM 782 O O . LEU A 1 102 ? -11.396 2.284 4.292 1.00 80.06 102 LEU A O 1
ATOM 786 N N . ILE A 1 103 ? -10.534 3.819 5.695 1.00 82.19 103 ILE A N 1
ATOM 787 C CA . ILE A 1 103 ? -9.581 4.381 4.725 1.00 82.19 103 ILE A CA 1
ATOM 788 C C . ILE A 1 103 ? -8.540 3.330 4.327 1.00 82.19 103 ILE A C 1
ATOM 790 O O . ILE A 1 103 ? -8.253 3.173 3.141 1.00 82.19 103 ILE A O 1
ATOM 794 N N . ALA A 1 104 ? -8.017 2.580 5.300 1.00 77.94 104 ALA A N 1
ATOM 795 C CA . ALA A 1 104 ? -7.071 1.500 5.057 1.00 77.94 104 ALA A CA 1
ATOM 796 C C . ALA A 1 104 ? -7.667 0.418 4.137 1.00 77.94 104 ALA A C 1
ATOM 798 O O . ALA A 1 104 ? -7.080 0.099 3.104 1.00 77.94 104 ALA A O 1
ATOM 799 N N . ILE A 1 105 ? -8.869 -0.083 4.440 1.00 81.88 105 ILE A N 1
ATOM 800 C CA . ILE A 1 105 ? -9.554 -1.095 3.617 1.00 81.88 105 ILE A CA 1
ATOM 801 C C . ILE A 1 105 ? -9.764 -0.587 2.186 1.00 81.88 105 ILE A C 1
ATOM 803 O O . ILE A 1 105 ? -9.515 -1.317 1.224 1.00 81.88 105 ILE A O 1
ATOM 807 N N . PHE A 1 106 ? -10.182 0.670 2.022 1.00 85.38 106 PHE A N 1
ATOM 808 C CA . PHE A 1 106 ? -10.363 1.269 0.701 1.00 85.38 106 PHE A CA 1
ATOM 809 C C . PHE A 1 106 ? -9.046 1.328 -0.091 1.00 85.38 106 PHE A C 1
ATOM 811 O O . PHE A 1 106 ? -8.995 0.927 -1.253 1.00 85.38 106 PHE A O 1
ATOM 818 N N . PHE A 1 107 ? -7.950 1.758 0.537 1.00 82.94 107 PHE A N 1
ATOM 819 C CA . PHE A 1 107 ? -6.635 1.786 -0.109 1.00 82.94 107 PHE A CA 1
ATOM 820 C C . PHE A 1 107 ? -6.108 0.386 -0.449 1.00 82.94 107 PHE A C 1
ATOM 822 O O . PHE A 1 107 ? -5.553 0.180 -1.523 1.00 82.94 107 PHE A O 1
ATOM 829 N N . TYR A 1 108 ? -6.306 -0.598 0.428 1.00 80.81 108 TYR A N 1
ATOM 830 C CA . TYR A 1 108 ? -5.845 -1.965 0.184 1.00 80.81 108 TYR A CA 1
ATOM 831 C C . TYR A 1 108 ? -6.626 -2.650 -0.945 1.00 80.81 108 TYR A C 1
ATOM 833 O O . TYR A 1 108 ? -6.046 -3.288 -1.825 1.00 80.81 108 TYR A O 1
ATOM 841 N N . THR A 1 109 ? -7.951 -2.488 -0.957 1.00 86.44 109 THR A N 1
ATOM 842 C CA . THR A 1 109 ? -8.811 -3.028 -2.022 1.00 86.44 109 THR A CA 1
ATOM 843 C C . THR A 1 109 ? -8.512 -2.373 -3.365 1.00 86.44 109 THR A C 1
ATOM 845 O O . THR A 1 109 ? -8.349 -3.070 -4.358 1.00 86.44 109 THR A O 1
ATOM 848 N N . THR A 1 110 ? -8.350 -1.050 -3.411 1.00 88.06 110 THR A N 1
ATOM 849 C CA . THR A 1 110 ? -7.960 -0.362 -4.652 1.00 88.06 110 THR A CA 1
ATOM 850 C C . THR A 1 110 ? -6.574 -0.790 -5.134 1.00 88.06 110 THR A C 1
ATOM 852 O O . THR A 1 110 ? -6.428 -1.100 -6.311 1.00 88.06 110 THR A O 1
ATOM 855 N N . ALA A 1 111 ? -5.579 -0.901 -4.248 1.00 83.00 111 ALA A N 1
ATOM 856 C CA . ALA A 1 111 ? -4.237 -1.357 -4.614 1.00 83.00 111 ALA A CA 1
ATOM 857 C C . ALA A 1 111 ? -4.234 -2.786 -5.183 1.00 83.00 111 ALA A C 1
ATOM 859 O O . ALA A 1 111 ? -3.645 -3.033 -6.233 1.00 83.00 111 ALA A O 1
ATOM 860 N N . THR A 1 112 ? -4.923 -3.721 -4.523 1.00 82.75 112 THR A N 1
ATOM 861 C CA . THR A 1 112 ? -5.027 -5.114 -4.992 1.00 82.75 112 THR A CA 1
ATOM 862 C C . THR A 1 112 ? -5.772 -5.222 -6.320 1.00 82.75 112 THR A C 1
ATOM 864 O O . THR A 1 112 ? -5.333 -5.966 -7.193 1.00 82.75 112 THR A O 1
ATOM 867 N N . LEU A 1 113 ? -6.838 -4.438 -6.519 1.00 86.69 113 LEU A N 1
ATOM 868 C CA . LEU A 1 113 ? -7.542 -4.370 -7.801 1.00 86.69 113 LEU A CA 1
ATOM 869 C C . LEU A 1 113 ? -6.649 -3.811 -8.911 1.00 86.69 113 LEU A C 1
ATOM 871 O O . LEU A 1 113 ? -6.617 -4.381 -9.995 1.00 86.69 113 LEU A O 1
ATOM 875 N N . ILE A 1 114 ? -5.898 -2.736 -8.652 1.00 83.31 1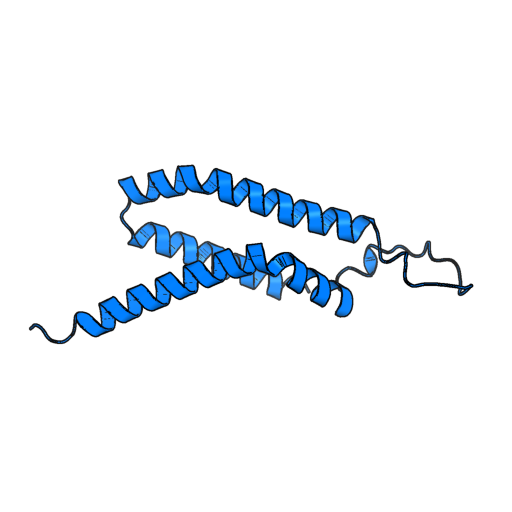14 ILE A N 1
ATOM 876 C CA . ILE A 1 114 ? -4.984 -2.158 -9.648 1.00 83.31 114 ILE A CA 1
ATOM 877 C C . ILE A 1 114 ? -3.952 -3.198 -10.081 1.00 83.31 114 ILE A C 1
ATOM 879 O O . ILE A 1 114 ? -3.748 -3.359 -11.278 1.00 83.31 114 ILE A O 1
ATOM 883 N N . ILE A 1 115 ? -3.349 -3.936 -9.143 1.00 77.12 115 ILE A N 1
ATOM 884 C CA . ILE A 1 115 ? -2.385 -4.999 -9.469 1.00 77.12 115 ILE A CA 1
ATOM 885 C C . ILE A 1 115 ? -3.059 -6.106 -10.288 1.00 77.12 115 ILE A C 1
ATOM 887 O O . ILE A 1 115 ? -2.500 -6.541 -11.286 1.00 77.12 115 ILE A O 1
ATOM 891 N N . ALA A 1 116 ? -4.271 -6.520 -9.911 1.00 82.06 116 ALA A N 1
ATOM 892 C CA . ALA A 1 116 ? -5.004 -7.565 -10.621 1.00 82.06 116 ALA A CA 1
ATOM 893 C C . ALA A 1 116 ? -5.399 -7.172 -12.058 1.00 82.06 116 ALA A C 1
ATOM 895 O O . ALA A 1 116 ? -5.435 -8.034 -12.929 1.00 82.06 116 ALA A O 1
ATOM 896 N N . PHE A 1 117 ? -5.703 -5.894 -12.305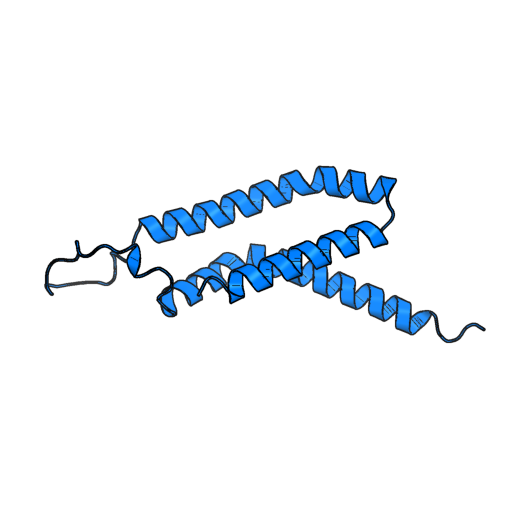 1.00 81.62 117 PHE A N 1
ATOM 897 C CA . PHE A 1 117 ? -6.102 -5.381 -13.623 1.00 81.62 117 PHE A CA 1
ATOM 898 C C . PHE A 1 117 ? -4.952 -4.814 -14.454 1.00 81.62 117 PHE A C 1
ATOM 900 O O . PHE A 1 117 ? -5.155 -4.489 -15.618 1.00 81.62 117 PHE A O 1
ATOM 907 N N . THR A 1 118 ? -3.758 -4.675 -13.883 1.00 72.25 118 THR A N 1
ATOM 908 C CA . THR A 1 118 ? -2.576 -4.153 -14.586 1.00 72.25 118 THR A CA 1
ATOM 909 C C . THR A 1 118 ? -2.011 -5.172 -15.590 1.00 72.25 118 THR A C 1
ATOM 911 O O . THR A 1 118 ? -0.899 -4.988 -16.055 1.00 72.25 118 THR A O 1
ATOM 914 N N . SER A 1 119 ? -2.720 -6.270 -15.896 1.00 51.41 119 SER A N 1
ATOM 915 C CA . SER A 1 119 ? -2.318 -7.357 -16.817 1.00 51.41 119 SER A CA 1
ATOM 916 C C . SER A 1 119 ? -2.076 -6.891 -18.239 1.00 51.41 119 SER A C 1
ATOM 918 O O . SER A 1 119 ? -3.009 -6.245 -18.771 1.00 51.41 119 SER A O 1
#

pLDDT: mean 70.13, std 13.81, range [38.53, 88.06]

Secondary structure (DSSP, 8-state):
--SSHHHHHHHHHHHHHHHHHHHHHHHHHHHHHHHHHHHTTTTGGGS-TTS-SS-SS-S--S-HHHHHHHHHHHHHHHHHHHHHHHHHHHHHHHHHHHHHHHHHHHHHHHHHHHHHH--

Sequence (119 aa):
MAGQGLPLHVATLLTGLLECLGFAGVLFGWPSLVFVFKNEDYFKDLCGPDAGPIGNATGQADCKAQDERFSLIFTLGSFMNNFMTFPTGYIFDRFKTTVARLIAIFFYTTATLIIAFTS

Organism: Homo sapiens (NCBI:txid9606)